Protein AF-A0A7J7V0A1-F1 (afdb_monomer_lite)

pLDDT: mean 71.79, std 16.57, range [36.19, 93.38]

Foldseek 3Di:
DDPPDPDPPVVVVLPCLCVVLVADPVLQVLLCVLVVHHPSVVLVPPLVPDPDPSSVVSLVVGDPSNSVSVVVVSVVVVCVVVVPDPCPVVNVCVVVCVVPPVVVVVVVVVVVVVVVVVVPDDD

Secondary structure (DSSP, 8-state):
--------HHHHHHHHHHHHTT--HHHHHHHHHHHTS-HHHHTTTTGGG--SHHHHHHHHHS-HHHHHHHHHHHHHHHHHHHH-----HHHHHHHHHTT-HHHHHHHHHHHHHHHHHHHTS--

Radius of gyration: 23.15 Å; chains: 1; bounding box: 50×31×66 Å

Organism: Pipistrellus kuhlii (NCBI:txid59472)

Structure (mmCIF, N/CA/C/O backbone):
data_AF-A0A7J7V0A1-F1
#
_entry.id   AF-A0A7J7V0A1-F1
#
loop_
_atom_site.group_PDB
_atom_site.id
_atom_site.type_symbol
_atom_site.label_atom_id
_atom_site.label_alt_id
_atom_site.label_comp_id
_atom_site.label_asym_id
_atom_site.label_entity_id
_atom_site.label_seq_id
_atom_site.pdbx_PDB_ins_code
_atom_site.Cartn_x
_atom_site.Cartn_y
_atom_site.Cartn_z
_atom_site.occupancy
_atom_site.B_iso_or_equiv
_atom_site.auth_seq_id
_atom_site.auth_comp_id
_atom_site.auth_asym_id
_atom_site.auth_atom_id
_atom_site.pdbx_PDB_model_num
ATOM 1 N N . MET A 1 1 ? -33.346 -18.502 -9.256 1.00 40.50 1 MET A N 1
ATOM 2 C CA . MET A 1 1 ? -32.432 -17.383 -9.574 1.00 40.50 1 MET A CA 1
ATOM 3 C C . MET A 1 1 ? -31.105 -17.651 -8.889 1.00 40.50 1 MET A C 1
ATOM 5 O O . MET A 1 1 ? -31.110 -17.968 -7.707 1.00 40.50 1 MET A O 1
ATOM 9 N N . LYS A 1 2 ? -30.008 -17.646 -9.654 1.00 36.19 2 LYS A N 1
ATOM 10 C CA . LYS A 1 2 ? -28.651 -17.903 -9.158 1.00 36.19 2 LYS A CA 1
ATOM 11 C C . LYS A 1 2 ? -28.235 -16.762 -8.225 1.00 36.19 2 LYS A C 1
ATOM 13 O O . LYS A 1 2 ? -28.387 -15.599 -8.582 1.00 36.19 2 LYS A O 1
ATOM 18 N N . LEU A 1 3 ? -27.765 -17.119 -7.033 1.00 37.72 3 LEU A N 1
ATOM 19 C CA . LEU A 1 3 ? -27.110 -16.212 -6.097 1.00 37.72 3 LEU A CA 1
ATOM 20 C C . LEU A 1 3 ? -25.776 -15.791 -6.717 1.00 37.72 3 LEU A C 1
ATOM 22 O O . LEU A 1 3 ? -24.801 -16.537 -6.639 1.00 37.72 3 LEU A O 1
ATOM 26 N N . ASP A 1 4 ? -25.739 -14.624 -7.358 1.00 40.31 4 ASP A N 1
ATOM 27 C CA . ASP A 1 4 ? -24.466 -13.999 -7.695 1.00 40.31 4 ASP A CA 1
ATOM 28 C C . ASP A 1 4 ? -23.765 -13.641 -6.389 1.00 40.31 4 ASP A C 1
ATOM 30 O O . ASP A 1 4 ? -24.270 -12.876 -5.562 1.00 40.31 4 ASP A O 1
ATOM 34 N N . HIS A 1 5 ? -22.619 -14.287 -6.191 1.00 46.84 5 HIS A N 1
ATOM 35 C CA . HIS A 1 5 ? -21.748 -14.131 -5.044 1.00 46.84 5 HIS A CA 1
ATOM 36 C C . HIS A 1 5 ? -21.574 -12.649 -4.708 1.00 46.84 5 HIS A C 1
ATOM 38 O O . HIS A 1 5 ? -20.933 -11.892 -5.438 1.00 46.84 5 HIS A O 1
ATOM 44 N N . GLN A 1 6 ? -22.113 -12.249 -3.554 1.00 46.91 6 GLN A N 1
ATOM 45 C CA . GLN A 1 6 ? -21.680 -11.045 -2.868 1.00 46.91 6 GLN A CA 1
ATOM 46 C C . GLN A 1 6 ? -20.180 -11.184 -2.618 1.00 46.91 6 GLN A C 1
ATOM 48 O O . GLN A 1 6 ? -19.739 -11.870 -1.696 1.00 46.91 6 GLN A O 1
ATOM 53 N N . LEU A 1 7 ? -19.392 -10.549 -3.480 1.00 44.16 7 LEU A N 1
ATOM 54 C CA . LEU A 1 7 ? -17.989 -10.288 -3.218 1.00 44.16 7 LEU A CA 1
ATOM 55 C C . LEU A 1 7 ? -17.901 -9.606 -1.850 1.00 44.16 7 LEU A C 1
ATOM 57 O O . LEU A 1 7 ? -18.620 -8.637 -1.580 1.00 44.16 7 LEU A O 1
ATOM 61 N N . THR A 1 8 ? -17.053 -10.143 -0.976 1.00 38.38 8 THR A N 1
ATOM 62 C CA . THR A 1 8 ? -16.865 -9.623 0.377 1.00 38.38 8 THR A CA 1
ATOM 63 C C . THR A 1 8 ? -16.454 -8.145 0.317 1.00 38.38 8 THR A C 1
ATOM 65 O O . THR A 1 8 ? -15.833 -7.713 -0.662 1.00 38.38 8 THR A O 1
ATOM 68 N N . PRO A 1 9 ? -16.768 -7.332 1.348 1.00 38.28 9 PRO A N 1
ATOM 69 C CA . PRO A 1 9 ? -16.445 -5.900 1.369 1.00 38.28 9 PRO A CA 1
ATOM 70 C C . PRO A 1 9 ? -14.986 -5.599 0.991 1.00 38.28 9 PRO A C 1
ATOM 72 O O . PRO A 1 9 ? -14.704 -4.608 0.322 1.00 38.28 9 PRO A O 1
ATOM 75 N N . TYR A 1 10 ? -14.074 -6.511 1.337 1.00 38.09 10 TYR A N 1
ATOM 76 C CA . TYR A 1 10 ? -12.648 -6.435 1.040 1.00 38.09 10 TYR A CA 1
ATOM 77 C C . TYR A 1 10 ? -12.311 -6.467 -0.462 1.00 38.09 10 TYR A C 1
ATOM 79 O O . TYR A 1 10 ? -11.408 -5.761 -0.907 1.00 38.09 10 TYR A O 1
ATOM 87 N N . THR A 1 11 ? -13.053 -7.224 -1.273 1.00 41.88 11 THR A N 1
ATOM 88 C CA . THR A 1 11 ? -12.803 -7.340 -2.720 1.00 41.88 11 THR A CA 1
ATOM 89 C C . THR A 1 11 ? -13.312 -6.114 -3.483 1.00 41.88 11 THR A C 1
ATOM 91 O O . THR A 1 11 ? -12.705 -5.705 -4.470 1.00 41.88 11 THR A O 1
ATOM 94 N N . LYS A 1 12 ? -14.382 -5.469 -2.992 1.00 37.47 12 LYS A N 1
ATOM 95 C CA . LYS A 1 12 ? -14.974 -4.255 -3.591 1.00 37.47 12 LYS A CA 1
ATOM 96 C C . LYS A 1 12 ? -14.117 -3.000 -3.374 1.00 37.47 12 LYS A C 1
ATOM 98 O O . LYS A 1 12 ? -14.187 -2.060 -4.160 1.00 37.47 12 LYS A O 1
ATOM 103 N N . ILE A 1 13 ? -13.294 -2.996 -2.323 1.00 43.22 13 ILE A N 1
ATOM 104 C CA . ILE A 1 13 ? -12.393 -1.887 -1.979 1.00 43.22 13 ILE A CA 1
ATOM 105 C C . ILE A 1 13 ? -11.254 -1.747 -2.999 1.00 43.22 13 ILE A C 1
ATOM 107 O O . ILE A 1 13 ? -10.831 -0.629 -3.275 1.00 43.22 13 ILE A O 1
ATOM 111 N N . ASN A 1 14 ? -10.795 -2.843 -3.614 1.00 52.06 14 ASN A N 1
ATOM 112 C CA . ASN A 1 14 ? -9.587 -2.845 -4.447 1.00 52.06 14 ASN A CA 1
ATOM 113 C C . ASN A 1 14 ? -9.733 -2.151 -5.818 1.00 52.06 14 ASN A C 1
ATOM 115 O O . ASN A 1 14 ? -8.706 -1.859 -6.423 1.00 52.06 14 ASN A O 1
ATOM 119 N N . SER A 1 15 ? -10.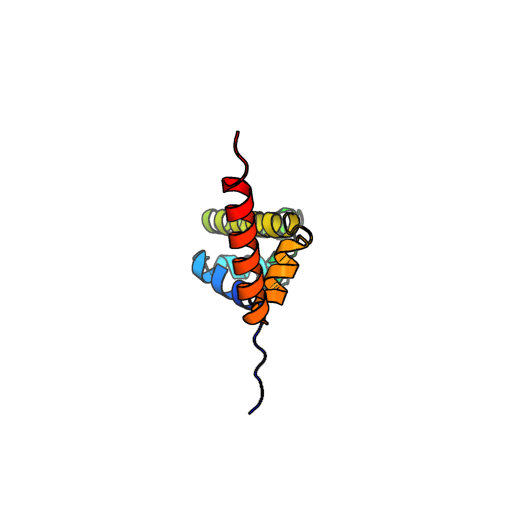947 -1.850 -6.302 1.00 58.19 15 SER A N 1
ATOM 120 C CA . SER A 1 15 ? -11.135 -1.118 -7.571 1.00 58.19 15 SER A CA 1
ATOM 121 C C . SER A 1 15 ? -11.485 0.364 -7.394 1.00 58.19 15 SER A C 1
ATOM 123 O O . SER A 1 15 ? -11.225 1.153 -8.297 1.00 58.19 15 SER A O 1
ATOM 125 N N . LYS A 1 16 ? -12.067 0.758 -6.251 1.00 72.81 16 LYS A N 1
ATOM 126 C CA . LYS A 1 16 ? -12.502 2.146 -6.010 1.00 72.81 16 LYS A CA 1
ATOM 127 C C . LYS A 1 16 ? -11.384 3.068 -5.550 1.00 72.81 16 LYS A C 1
ATOM 129 O O . LYS A 1 16 ? -11.348 4.206 -5.995 1.00 72.81 16 LYS A O 1
ATOM 134 N N . TRP A 1 17 ? -10.431 2.573 -4.757 1.00 77.62 17 TRP A N 1
ATOM 135 C CA . TRP A 1 17 ? -9.374 3.427 -4.198 1.00 77.62 17 TRP A CA 1
ATOM 136 C C . TRP A 1 17 ? -8.564 4.157 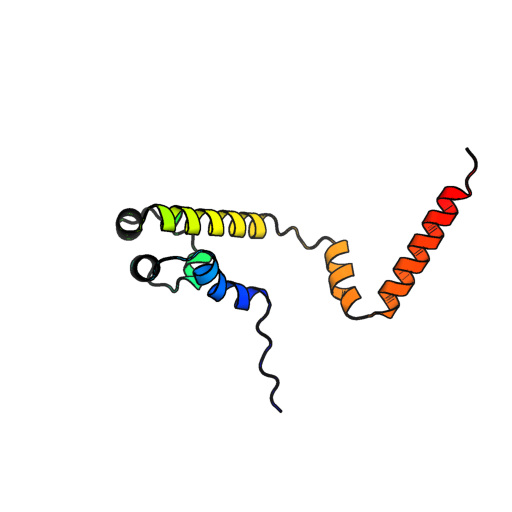-5.275 1.00 77.62 17 TRP A C 1
ATOM 138 O O . TRP A 1 17 ? -8.106 5.268 -5.058 1.00 77.62 17 TRP A O 1
ATOM 148 N N . ILE A 1 18 ? -8.412 3.554 -6.452 1.00 79.69 18 ILE A N 1
ATOM 149 C CA . ILE A 1 18 ? -7.716 4.161 -7.585 1.00 79.69 18 ILE A CA 1
ATOM 150 C C . ILE A 1 18 ? -8.451 5.413 -8.086 1.00 79.69 18 ILE A C 1
ATOM 152 O O . ILE A 1 18 ? -7.820 6.435 -8.362 1.00 79.69 18 ILE A O 1
ATOM 156 N N . GLN A 1 19 ? -9.782 5.330 -8.165 1.00 82.06 19 GLN A N 1
ATOM 157 C CA . GLN A 1 19 ? -10.648 6.458 -8.500 1.00 82.06 19 GLN A CA 1
ATOM 158 C C . GLN A 1 19 ? -10.665 7.478 -7.355 1.00 82.06 19 GLN A C 1
ATOM 160 O O . GLN A 1 19 ? -10.507 8.668 -7.604 1.00 82.06 19 GLN A O 1
ATOM 165 N N . ASP A 1 20 ? -10.764 7.013 -6.107 1.00 83.75 20 ASP A N 1
ATOM 166 C CA . ASP A 1 20 ? -10.820 7.868 -4.914 1.00 83.75 20 ASP A CA 1
ATOM 167 C C . ASP A 1 20 ? -9.517 8.664 -4.703 1.00 83.75 20 ASP A C 1
ATOM 169 O O . ASP A 1 20 ? -9.545 9.830 -4.313 1.00 83.75 20 ASP A O 1
ATOM 173 N N . LEU A 1 21 ? -8.360 8.061 -4.994 1.00 85.38 21 LEU A N 1
ATOM 174 C CA . LEU A 1 21 ? -7.054 8.725 -4.949 1.00 85.38 21 LEU A CA 1
ATOM 175 C C . LEU A 1 21 ? -6.781 9.587 -6.192 1.00 85.38 21 LEU A C 1
ATOM 177 O O . LEU A 1 21 ? -5.807 10.352 -6.206 1.00 85.38 21 LEU A O 1
ATOM 181 N N . ASN A 1 22 ? -7.624 9.486 -7.225 1.00 88.94 22 ASN A N 1
ATOM 182 C CA . ASN A 1 22 ? -7.449 10.152 -8.511 1.00 88.94 22 ASN A CA 1
ATOM 183 C C . ASN A 1 22 ? -6.023 9.935 -9.057 1.00 88.94 22 ASN A C 1
ATOM 185 O O . ASN A 1 22 ? -5.256 10.889 -9.234 1.00 88.94 22 ASN A O 1
ATOM 189 N N . ILE A 1 23 ? -5.636 8.662 -9.193 1.00 88.50 23 ILE A N 1
ATOM 190 C CA . ILE A 1 23 ? -4.331 8.257 -9.731 1.00 88.50 23 ILE A CA 1
ATOM 191 C C . ILE A 1 23 ? -4.399 8.235 -11.252 1.00 88.50 23 ILE A C 1
ATOM 193 O O . ILE A 1 23 ? -5.340 7.702 -11.839 1.00 88.50 23 ILE A O 1
ATOM 197 N N . ARG A 1 24 ? -3.369 8.785 -11.893 1.00 91.50 24 ARG A N 1
ATOM 198 C CA . ARG A 1 24 ? -3.284 8.831 -13.352 1.00 91.50 24 ARG A CA 1
ATOM 199 C C . ARG A 1 24 ? -3.054 7.434 -13.941 1.00 91.50 24 ARG A C 1
ATOM 201 O O . ARG A 1 24 ? -2.355 6.600 -13.360 1.00 91.50 24 A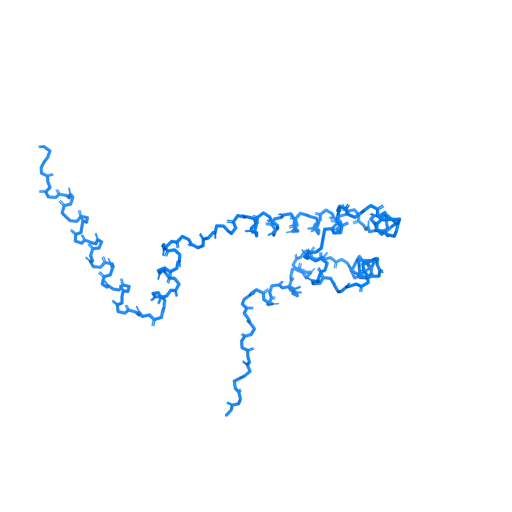RG A O 1
ATOM 208 N N . TRP A 1 25 ? -3.627 7.182 -15.115 1.00 88.00 25 TRP A N 1
ATOM 209 C CA . TRP A 1 25 ? -3.559 5.881 -15.795 1.00 88.00 25 TRP A CA 1
ATOM 210 C C . TRP A 1 25 ? -2.137 5.474 -16.185 1.00 88.00 25 TRP A C 1
ATOM 212 O O . TRP A 1 25 ? -1.801 4.291 -16.144 1.00 88.00 25 TRP A O 1
ATOM 222 N N . GLU A 1 26 ? -1.275 6.440 -16.487 1.00 91.31 26 GLU A N 1
ATOM 223 C CA . GLU A 1 26 ? 0.140 6.229 -16.792 1.00 91.31 26 GLU A CA 1
ATOM 224 C C . GLU A 1 26 ? 0.872 5.606 -15.598 1.00 91.31 26 GLU A C 1
ATOM 226 O O . GLU A 1 26 ? 1.579 4.613 -15.752 1.00 91.31 26 GLU A O 1
ATOM 231 N N . THR A 1 27 ? 0.623 6.121 -14.390 1.00 90.19 27 THR A N 1
ATOM 232 C CA . THR A 1 27 ? 1.220 5.606 -13.150 1.00 90.19 27 THR A CA 1
ATOM 233 C C . THR A 1 27 ? 0.846 4.141 -12.911 1.00 90.19 27 THR A C 1
ATOM 235 O O . THR A 1 27 ? 1.672 3.346 -12.467 1.00 90.19 27 THR A O 1
ATOM 238 N N . ILE A 1 28 ? -0.389 3.756 -13.236 1.00 87.88 28 ILE A N 1
ATOM 239 C CA . ILE A 1 28 ? -0.857 2.375 -13.061 1.00 87.88 28 ILE A CA 1
ATOM 240 C C . ILE A 1 28 ? -0.203 1.439 -14.067 1.00 87.88 28 ILE A C 1
ATOM 242 O O . ILE A 1 28 ? 0.265 0.374 -13.673 1.00 87.88 28 ILE A O 1
ATOM 246 N N . LYS A 1 29 ? -0.075 1.859 -15.329 1.00 90.50 29 LYS A N 1
ATOM 247 C CA . LYS A 1 29 ? 0.654 1.082 -16.340 1.00 90.50 29 LYS A CA 1
ATOM 248 C C . LYS A 1 29 ? 2.108 0.837 -15.939 1.00 90.50 29 LYS A C 1
ATOM 250 O O . LYS A 1 29 ? 2.576 -0.291 -16.066 1.00 90.50 29 LYS A O 1
ATOM 255 N N . ILE A 1 30 ? 2.800 1.856 -15.422 1.00 91.31 30 ILE A N 1
ATOM 256 C CA . ILE A 1 30 ? 4.194 1.733 -14.963 1.00 91.31 30 ILE A CA 1
ATOM 257 C C . ILE A 1 30 ? 4.300 0.726 -13.806 1.00 91.31 30 ILE A C 1
ATOM 259 O O . ILE A 1 30 ? 5.178 -0.140 -13.801 1.00 91.31 30 ILE A O 1
ATOM 263 N N . LEU A 1 31 ? 3.376 0.779 -12.842 1.00 87.00 31 LEU A N 1
ATOM 264 C CA . LEU A 1 31 ? 3.338 -0.163 -11.717 1.00 87.00 31 LEU A CA 1
ATOM 265 C C . LEU A 1 31 ? 3.099 -1.609 -12.176 1.00 87.00 31 LEU A C 1
ATOM 267 O O . LEU A 1 31 ? 3.804 -2.523 -11.742 1.00 87.00 31 LEU A O 1
ATOM 271 N N . GLU A 1 32 ? 2.149 -1.831 -13.082 1.00 88.56 32 GLU A N 1
ATOM 272 C CA . GLU A 1 32 ? 1.848 -3.174 -13.588 1.00 88.56 32 GLU A CA 1
ATOM 273 C C . GLU A 1 32 ? 2.984 -3.738 -14.451 1.00 88.56 32 GLU A C 1
ATOM 275 O O . GLU A 1 32 ? 3.356 -4.903 -14.293 1.00 88.56 32 GLU A O 1
ATOM 280 N N . ALA A 1 33 ? 3.601 -2.911 -15.300 1.00 88.69 33 ALA A N 1
ATOM 281 C CA . ALA A 1 33 ? 4.733 -3.307 -16.137 1.00 88.69 33 ALA A CA 1
ATOM 282 C C . ALA A 1 33 ? 5.990 -3.630 -15.312 1.00 88.69 33 ALA A C 1
ATOM 284 O O . ALA A 1 33 ? 6.680 -4.619 -15.576 1.00 88.69 33 ALA A O 1
ATOM 285 N N . SER A 1 34 ? 6.275 -2.828 -14.284 1.00 87.44 34 SER A N 1
ATOM 286 C CA . SER A 1 34 ? 7.448 -3.021 -13.427 1.00 87.44 34 SER A CA 1
ATOM 287 C C . SER A 1 34 ? 7.334 -4.258 -12.534 1.00 87.44 34 SER A C 1
ATOM 289 O O . SER A 1 34 ? 8.314 -4.975 -12.333 1.00 87.44 34 SER A O 1
ATOM 291 N N . THR A 1 35 ? 6.129 -4.570 -12.054 1.00 82.19 35 THR A N 1
ATOM 292 C CA . THR A 1 35 ? 5.908 -5.708 -11.149 1.00 82.19 35 THR A CA 1
ATOM 293 C C . THR A 1 35 ? 5.478 -6.986 -11.880 1.00 82.19 35 THR A C 1
ATOM 295 O O . THR A 1 35 ? 5.512 -8.068 -11.290 1.00 82.19 35 THR A O 1
ATOM 298 N N . GLY A 1 36 ? 5.054 -6.884 -13.146 1.00 84.00 36 GLY A N 1
ATOM 299 C CA . GLY A 1 36 ? 4.477 -7.991 -13.921 1.00 84.00 36 GLY A CA 1
ATOM 300 C C . GLY A 1 36 ? 3.183 -8.545 -13.312 1.00 84.00 36 GLY A C 1
ATOM 301 O O . GLY A 1 36 ? 2.832 -9.697 -13.542 1.00 84.00 36 GLY A O 1
ATOM 302 N N . SER A 1 37 ? 2.520 -7.756 -12.466 1.00 82.88 37 SER A N 1
ATOM 303 C CA . SER A 1 37 ? 1.360 -8.140 -11.657 1.00 82.88 37 SER A CA 1
ATOM 304 C C . SER A 1 37 ? 0.320 -7.030 -11.721 1.00 82.88 37 SER A C 1
ATOM 306 O O . SER A 1 37 ? 0.674 -5.872 -11.934 1.00 82.88 37 SER A O 1
ATOM 308 N N . LYS A 1 38 ? -0.957 -7.357 -11.506 1.00 82.50 38 LYS A N 1
ATOM 309 C CA . LYS A 1 38 ? -2.015 -6.341 -11.471 1.00 82.50 38 LYS A CA 1
ATOM 310 C C . LYS A 1 38 ? -1.851 -5.430 -10.264 1.00 82.50 38 LYS A C 1
ATOM 312 O O . LYS A 1 38 ? -1.397 -5.864 -9.204 1.00 82.50 38 LYS A O 1
ATOM 317 N N . ILE A 1 39 ? -2.322 -4.191 -10.377 1.00 77.75 39 ILE A N 1
ATOM 318 C CA . ILE A 1 39 ? -2.253 -3.202 -9.290 1.00 77.75 39 ILE A CA 1
ATOM 319 C C . ILE A 1 39 ? -2.898 -3.686 -7.976 1.00 77.75 39 ILE A C 1
ATOM 321 O O . ILE A 1 39 ? -2.427 -3.345 -6.891 1.00 77.75 39 ILE A O 1
ATOM 325 N N . SER A 1 40 ? -3.925 -4.543 -8.051 1.00 73.00 40 SER A N 1
ATOM 326 C CA . SER A 1 40 ? -4.556 -5.185 -6.886 1.00 73.00 40 SER A CA 1
ATOM 327 C C . SER A 1 40 ? -3.610 -6.091 -6.100 1.00 73.00 40 SER A C 1
ATOM 329 O O . SER A 1 40 ? -3.730 -6.191 -4.879 1.00 73.00 40 SER A O 1
ATOM 331 N N . ASP A 1 41 ? -2.672 -6.724 -6.798 1.00 73.56 41 ASP A N 1
ATOM 332 C CA . ASP A 1 41 ? -1.763 -7.734 -6.260 1.00 73.56 41 ASP A CA 1
ATOM 333 C C . ASP A 1 41 ? -0.462 -7.070 -5.795 1.00 73.56 41 ASP A C 1
ATOM 335 O O . ASP A 1 41 ? 0.125 -7.463 -4.787 1.00 73.56 41 ASP A O 1
ATOM 339 N N . ILE A 1 42 ? -0.075 -5.967 -6.450 1.00 75.19 42 ILE A N 1
ATOM 340 C CA . ILE A 1 42 ? 1.000 -5.071 -6.000 1.00 75.19 42 ILE A CA 1
ATOM 341 C C . ILE A 1 42 ? 0.727 -4.570 -4.581 1.00 75.19 42 ILE A C 1
ATOM 343 O O . ILE A 1 42 ? 1.655 -4.461 -3.795 1.00 75.19 42 ILE A O 1
ATOM 347 N N . CYS A 1 43 ? -0.540 -4.353 -4.209 1.00 65.06 43 CYS A N 1
ATOM 348 C CA . CYS A 1 43 ? -0.929 -3.963 -2.850 1.00 65.06 43 CYS A CA 1
ATOM 349 C C . CYS A 1 43 ? -0.416 -4.924 -1.761 1.00 65.06 43 CYS A C 1
ATOM 351 O O . CYS A 1 43 ? -0.317 -4.534 -0.600 1.00 65.06 43 CYS A O 1
ATOM 353 N N . GLN A 1 44 ? -0.200 -6.195 -2.109 1.00 63.25 44 GLN A N 1
ATOM 354 C CA . GLN A 1 44 ? 0.230 -7.251 -1.190 1.00 63.25 44 GLN A CA 1
ATOM 355 C C . GLN A 1 44 ? 1.748 -7.465 -1.215 1.00 63.25 44 GLN A C 1
ATOM 357 O O . GLN A 1 44 ? 2.297 -8.065 -0.294 1.00 63.25 44 GLN A O 1
ATOM 362 N N . LYS A 1 45 ? 2.434 -6.972 -2.251 1.00 65.94 45 LYS A N 1
ATOM 363 C CA . LYS A 1 45 ? 3.883 -7.076 -2.422 1.00 65.94 45 LYS A CA 1
ATOM 364 C C . LYS A 1 45 ? 4.530 -5.747 -2.033 1.00 65.94 45 LYS A C 1
ATOM 366 O O . LYS A 1 45 ? 4.036 -4.682 -2.384 1.00 65.94 45 LYS A O 1
ATOM 371 N N . ASN A 1 46 ? 5.676 -5.768 -1.357 1.00 72.50 46 ASN A N 1
ATOM 372 C CA . ASN A 1 46 ? 6.359 -4.529 -0.971 1.00 72.50 46 ASN A CA 1
ATOM 373 C C . ASN A 1 46 ? 7.093 -3.868 -2.158 1.00 72.50 46 ASN A C 1
ATOM 375 O O . ASN A 1 46 ? 8.313 -3.731 -2.145 1.00 72.50 46 ASN A O 1
ATOM 379 N N . PHE A 1 47 ? 6.365 -3.410 -3.182 1.00 79.38 47 PHE A N 1
ATOM 380 C CA . PHE A 1 47 ? 6.927 -2.673 -4.324 1.00 79.38 47 PHE A CA 1
ATOM 381 C C . PHE A 1 47 ? 7.799 -1.481 -3.875 1.00 79.38 47 PHE A C 1
ATOM 383 O O . PHE A 1 47 ? 8.864 -1.213 -4.429 1.00 79.38 47 PHE A O 1
ATOM 390 N N . PHE A 1 48 ? 7.413 -0.790 -2.796 1.00 77.81 48 PHE A N 1
ATOM 391 C CA . PHE A 1 48 ? 8.183 0.343 -2.267 1.00 77.81 48 PHE A CA 1
ATOM 392 C C . PHE A 1 48 ? 9.535 -0.044 -1.676 1.00 77.81 48 PHE A C 1
ATOM 394 O O . PHE A 1 48 ? 10.451 0.777 -1.721 1.00 77.81 48 PHE A O 1
ATOM 401 N N . THR A 1 49 ? 9.684 -1.267 -1.170 1.00 81.88 49 THR A N 1
ATOM 402 C CA . THR A 1 49 ? 10.966 -1.772 -0.660 1.00 81.88 49 THR A CA 1
ATOM 403 C C . THR A 1 49 ? 11.746 -2.546 -1.716 1.00 81.88 49 THR A C 1
ATOM 405 O O . THR A 1 49 ? 12.871 -2.945 -1.448 1.00 81.88 49 THR A O 1
ATOM 408 N N . ASP A 1 50 ? 11.162 -2.779 -2.892 1.00 84.00 50 ASP A N 1
ATOM 409 C CA . ASP A 1 50 ? 11.831 -3.449 -4.002 1.00 84.00 50 ASP A CA 1
ATOM 410 C C . ASP A 1 50 ? 12.981 -2.572 -4.527 1.00 84.00 50 ASP A C 1
ATOM 412 O O . ASP A 1 50 ? 12.773 -1.413 -4.905 1.00 84.00 50 ASP A O 1
ATOM 416 N N . THR A 1 51 ? 14.199 -3.108 -4.485 1.00 86.81 51 THR A N 1
ATOM 417 C CA . THR A 1 51 ? 15.437 -2.448 -4.924 1.00 86.81 51 THR A CA 1
ATOM 418 C C . THR A 1 51 ? 15.910 -2.945 -6.287 1.00 86.81 51 THR A C 1
ATOM 420 O O . THR A 1 51 ? 17.017 -2.617 -6.708 1.00 86.81 51 THR A O 1
ATOM 423 N N . THR A 1 52 ? 15.105 -3.744 -6.992 1.00 88.81 52 THR A N 1
ATOM 424 C CA . THR A 1 52 ? 15.447 -4.167 -8.350 1.00 88.81 52 THR A CA 1
ATOM 425 C C . THR A 1 52 ? 15.563 -2.952 -9.281 1.00 88.81 52 THR A C 1
ATOM 427 O O . THR A 1 52 ? 14.794 -1.998 -9.133 1.00 88.81 52 THR A O 1
ATOM 430 N N . PRO A 1 53 ? 16.473 -2.981 -10.276 1.00 89.12 53 PRO A N 1
ATOM 431 C CA . PRO A 1 53 ? 16.645 -1.875 -11.223 1.00 89.12 53 PRO A CA 1
ATOM 432 C C . PRO A 1 53 ? 15.328 -1.449 -11.881 1.00 89.12 53 PRO A C 1
ATOM 434 O O . PRO A 1 53 ? 14.986 -0.273 -11.887 1.00 89.12 53 PRO A O 1
ATOM 437 N N . ARG A 1 54 ? 14.508 -2.427 -12.285 1.00 88.00 54 ARG A N 1
ATOM 438 C CA . ARG A 1 54 ? 13.173 -2.201 -12.856 1.00 88.00 54 ARG A CA 1
ATOM 439 C C . ARG A 1 54 ? 12.224 -1.459 -11.901 1.00 88.00 54 ARG A C 1
ATOM 441 O O . ARG A 1 54 ? 11.440 -0.624 -12.340 1.00 88.00 54 ARG A O 1
ATOM 448 N N . ALA A 1 55 ? 12.258 -1.766 -10.602 1.00 87.06 55 ALA A N 1
ATOM 449 C CA . ALA A 1 55 ? 11.440 -1.065 -9.613 1.00 87.06 55 ALA A CA 1
ATOM 450 C C . ALA A 1 55 ? 11.968 0.348 -9.324 1.00 87.06 55 ALA A C 1
ATOM 452 O O . ALA A 1 55 ? 11.174 1.242 -9.037 1.00 87.06 55 ALA A O 1
ATOM 453 N N . MET A 1 56 ? 13.285 0.563 -9.394 1.00 88.81 56 MET A N 1
ATOM 454 C CA . MET A 1 56 ? 13.890 1.891 -9.256 1.00 88.81 56 MET A CA 1
ATOM 455 C C . MET A 1 56 ? 13.534 2.796 -10.436 1.00 88.81 56 MET A C 1
ATOM 457 O O . MET A 1 56 ? 13.022 3.887 -10.207 1.00 88.81 56 MET A O 1
ATOM 461 N N . GLU A 1 57 ? 13.692 2.308 -11.667 1.00 91.31 57 GLU A N 1
ATOM 462 C CA . GLU A 1 57 ? 13.294 3.015 -12.893 1.00 91.31 57 GLU A CA 1
ATOM 463 C C . GLU A 1 57 ? 11.816 3.420 -12.838 1.00 91.31 57 GLU A C 1
ATOM 465 O O . GLU A 1 57 ? 11.467 4.583 -13.024 1.00 91.31 57 GLU A O 1
ATOM 470 N N . ALA A 1 58 ? 10.942 2.486 -12.454 1.00 89.31 58 ALA A N 1
ATOM 471 C CA . ALA A 1 58 ? 9.522 2.767 -12.293 1.00 89.31 58 ALA A CA 1
ATOM 472 C C . ALA A 1 58 ? 9.240 3.843 -11.230 1.00 89.31 58 ALA A C 1
ATOM 474 O O . ALA A 1 58 ? 8.367 4.684 -11.422 1.00 89.31 58 ALA A O 1
ATOM 475 N N . LYS A 1 59 ? 9.962 3.851 -10.101 1.00 89.31 59 LYS A N 1
ATOM 476 C CA . LYS A 1 59 ? 9.797 4.880 -9.054 1.00 89.31 59 LYS A CA 1
ATOM 477 C C . LYS A 1 59 ? 10.219 6.268 -9.529 1.00 89.31 59 LYS A C 1
ATOM 479 O O . LYS A 1 59 ? 9.646 7.245 -9.052 1.00 89.31 59 LYS A O 1
ATOM 484 N N . GLU A 1 60 ? 11.195 6.350 -10.427 1.00 89.56 60 GLU A N 1
ATOM 485 C CA . GLU A 1 60 ? 11.633 7.605 -11.043 1.00 89.56 60 GLU A CA 1
ATOM 486 C C . GLU A 1 60 ? 10.661 8.082 -12.131 1.00 89.56 60 GLU A C 1
ATOM 488 O O . GLU A 1 60 ? 10.418 9.282 -12.252 1.00 89.56 60 GLU A O 1
ATOM 493 N N . GLU A 1 61 ? 10.056 7.154 -12.876 1.00 93.12 61 GLU A N 1
ATOM 494 C CA . GLU A 1 61 ? 9.095 7.452 -13.944 1.00 93.12 61 GLU A CA 1
ATOM 495 C C . GLU A 1 61 ? 7.707 7.854 -13.404 1.00 93.12 61 GLU A C 1
ATOM 497 O O . GLU A 1 61 ? 6.989 8.666 -13.997 1.00 93.12 61 GLU A O 1
ATOM 502 N N . ILE A 1 62 ? 7.312 7.318 -12.244 1.00 91.94 62 ILE A N 1
ATOM 503 C CA . ILE A 1 62 ? 6.044 7.659 -11.595 1.00 91.94 62 ILE A CA 1
ATOM 504 C C . ILE A 1 62 ? 6.055 9.122 -11.133 1.00 91.94 62 ILE A C 1
ATOM 506 O O . ILE A 1 62 ? 6.963 9.604 -10.458 1.00 91.94 62 ILE A O 1
ATOM 510 N N . ASN A 1 63 ? 4.957 9.832 -11.399 1.00 93.06 63 ASN A N 1
ATOM 511 C CA . ASN A 1 63 ? 4.784 11.182 -10.878 1.00 93.06 63 ASN A CA 1
ATOM 512 C C . ASN A 1 63 ? 4.812 11.214 -9.348 1.00 93.06 63 ASN A C 1
ATOM 514 O O . ASN A 1 63 ? 4.117 10.462 -8.667 1.00 93.06 63 ASN A O 1
ATOM 518 N N . LYS A 1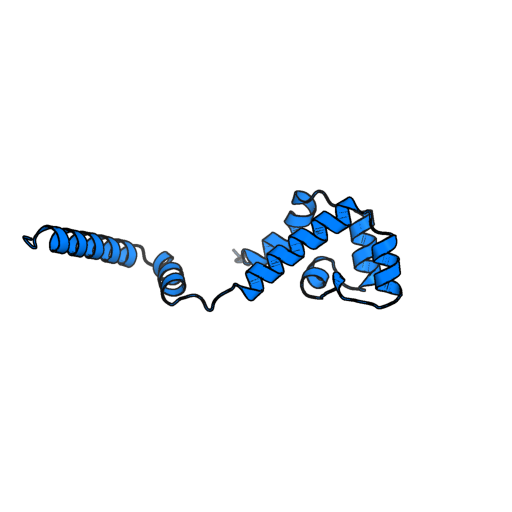 64 ? 5.549 12.189 -8.817 1.00 91.81 64 LYS A N 1
ATOM 519 C CA . LYS A 1 64 ? 5.769 12.371 -7.383 1.00 91.81 64 LYS A CA 1
ATOM 520 C C . LYS A 1 64 ? 4.482 12.438 -6.549 1.00 91.81 64 LYS A C 1
ATOM 522 O O . LYS A 1 64 ? 4.445 11.868 -5.461 1.00 91.81 64 LYS A O 1
ATOM 527 N N . TRP A 1 65 ? 3.435 13.112 -7.028 1.00 93.38 65 TRP A N 1
ATOM 528 C CA . TRP A 1 65 ? 2.163 13.211 -6.304 1.00 93.38 65 TRP A CA 1
ATOM 529 C C . TRP A 1 65 ? 1.419 11.883 -6.274 1.00 93.38 65 TRP A C 1
ATOM 531 O O . TRP A 1 65 ? 0.942 11.482 -5.212 1.00 93.38 65 TRP A O 1
ATOM 541 N N . ASP A 1 66 ? 1.366 11.177 -7.403 1.00 91.00 66 ASP A N 1
ATOM 542 C CA . ASP A 1 66 ? 0.771 9.842 -7.445 1.00 91.00 66 ASP A CA 1
ATOM 543 C C . ASP A 1 66 ? 1.557 8.871 -6.558 1.00 91.00 66 ASP A C 1
ATOM 545 O O . ASP A 1 66 ? 0.961 8.143 -5.769 1.00 91.00 66 ASP A O 1
ATOM 549 N N . TYR A 1 67 ? 2.891 8.927 -6.591 1.00 89.69 67 TYR A N 1
ATOM 550 C CA . TYR A 1 67 ? 3.745 8.121 -5.722 1.00 89.69 67 TYR A CA 1
ATOM 551 C C . TYR A 1 67 ? 3.428 8.338 -4.235 1.00 89.69 67 TYR A C 1
ATOM 553 O O . TYR A 1 67 ? 3.255 7.370 -3.495 1.00 89.69 67 TYR A O 1
ATOM 561 N N . ILE A 1 68 ? 3.299 9.596 -3.792 1.00 90.06 68 ILE A N 1
ATOM 562 C CA . ILE A 1 68 ? 2.967 9.930 -2.397 1.00 90.06 68 ILE A CA 1
ATOM 563 C C . ILE A 1 68 ? 1.589 9.384 -2.008 1.00 90.06 68 ILE A C 1
ATOM 565 O O . ILE A 1 68 ? 1.466 8.773 -0.946 1.00 90.06 68 ILE A O 1
ATOM 569 N N . LYS A 1 69 ? 0.569 9.573 -2.854 1.00 90.19 69 LYS A N 1
ATOM 570 C CA . LYS A 1 69 ? -0.799 9.088 -2.601 1.00 90.19 69 LYS A CA 1
ATOM 571 C C . LYS A 1 69 ? -0.860 7.565 -2.495 1.00 90.19 69 LYS A C 1
ATOM 573 O O . LYS A 1 69 ? -1.484 7.026 -1.587 1.00 90.19 69 LYS A O 1
ATOM 578 N N . ILE A 1 70 ? -0.209 6.868 -3.423 1.00 87.19 70 ILE A N 1
ATOM 579 C CA . ILE A 1 70 ? -0.213 5.405 -3.470 1.00 87.19 70 ILE A CA 1
ATOM 580 C C . ILE A 1 70 ? 0.560 4.851 -2.266 1.00 87.19 70 ILE A C 1
ATOM 582 O O . ILE A 1 70 ? 0.077 3.952 -1.578 1.00 87.19 70 ILE A O 1
ATOM 586 N N . LYS A 1 71 ? 1.729 5.425 -1.953 1.00 86.94 71 LYS A N 1
ATOM 587 C CA . LYS A 1 71 ? 2.531 5.028 -0.792 1.00 86.94 71 LYS A CA 1
ATOM 588 C C . LYS A 1 71 ? 1.779 5.245 0.520 1.00 86.94 71 LYS A C 1
ATOM 590 O O . LYS A 1 71 ? 1.774 4.352 1.358 1.00 86.94 71 LYS A O 1
ATOM 595 N N . SER A 1 72 ? 1.130 6.395 0.708 1.00 86.31 72 SER A N 1
ATOM 596 C CA . SER A 1 72 ? 0.382 6.681 1.939 1.00 86.31 72 SER A CA 1
ATOM 597 C C . SER A 1 72 ? -0.803 5.732 2.124 1.00 86.31 72 SER A C 1
ATOM 599 O O . SER A 1 72 ? -0.989 5.201 3.221 1.00 86.31 72 SER A O 1
ATOM 601 N N . PHE A 1 73 ? -1.549 5.450 1.052 1.00 85.25 73 PHE A N 1
ATOM 602 C CA . PHE A 1 73 ? -2.648 4.489 1.065 1.00 85.25 73 PHE A CA 1
ATOM 603 C C . PHE A 1 73 ? -2.176 3.084 1.456 1.00 85.25 73 PHE A C 1
ATOM 605 O O . PHE A 1 73 ? -2.772 2.452 2.331 1.00 85.25 73 PHE A O 1
ATOM 612 N N . PHE A 1 74 ? -1.079 2.604 0.861 1.00 80.38 74 PHE A N 1
ATOM 613 C CA . PHE A 1 74 ? -0.552 1.281 1.184 1.00 80.38 74 PHE A CA 1
ATOM 614 C C . PHE A 1 74 ? 0.039 1.188 2.580 1.00 80.38 74 PHE A C 1
ATOM 616 O O . PHE A 1 74 ? -0.237 0.203 3.257 1.00 80.38 74 PHE A O 1
ATOM 623 N N . THR A 1 75 ? 0.746 2.213 3.058 1.00 81.38 75 THR A N 1
ATOM 624 C CA . THR A 1 75 ? 1.205 2.256 4.451 1.00 81.38 75 THR A CA 1
ATOM 625 C C . THR A 1 75 ? 0.022 2.181 5.414 1.00 81.38 75 THR A C 1
ATOM 627 O O . THR A 1 75 ? 0.050 1.384 6.344 1.00 81.38 75 THR A O 1
ATOM 630 N N . ALA A 1 76 ? -1.054 2.941 5.177 1.00 81.81 76 ALA A N 1
ATOM 631 C CA . ALA A 1 76 ? -2.247 2.896 6.023 1.00 81.81 76 ALA A CA 1
ATOM 632 C C . ALA A 1 76 ? -2.919 1.513 6.000 1.00 81.81 76 ALA A C 1
ATOM 634 O O . ALA A 1 76 ? -3.308 0.995 7.047 1.00 81.81 76 ALA A O 1
ATOM 635 N N . LYS A 1 77 ? -3.011 0.880 4.824 1.00 76.88 77 LYS A N 1
ATOM 636 C CA . LYS A 1 77 ? -3.553 -0.478 4.668 1.00 76.88 77 LYS A CA 1
ATOM 637 C C . LYS A 1 77 ? -2.672 -1.528 5.349 1.00 76.88 77 LYS A C 1
ATOM 639 O O . LYS A 1 77 ? -3.199 -2.432 5.988 1.00 76.88 77 LYS A O 1
ATOM 644 N N . GLU A 1 78 ? -1.351 -1.403 5.255 1.00 75.62 78 GLU A N 1
ATOM 645 C CA . GLU A 1 78 ? -0.391 -2.272 5.940 1.00 75.62 78 GLU A CA 1
ATOM 646 C C . GLU A 1 78 ? -0.469 -2.087 7.459 1.00 75.62 78 GLU A C 1
ATOM 648 O O . GLU A 1 78 ? -0.479 -3.076 8.187 1.00 75.62 78 GLU A O 1
ATOM 653 N N . THR A 1 79 ? -0.605 -0.851 7.951 1.00 73.88 79 THR A N 1
ATOM 654 C CA . THR A 1 79 ? -0.875 -0.576 9.366 1.00 73.88 79 THR A CA 1
ATOM 655 C C . THR A 1 79 ? -2.182 -1.222 9.792 1.00 73.88 79 THR A C 1
ATOM 657 O O . THR A 1 79 ? -2.179 -1.945 10.775 1.00 73.88 79 THR A O 1
ATOM 660 N N . ILE A 1 80 ? -3.275 -1.069 9.041 1.00 70.81 80 ILE A N 1
ATOM 661 C CA . ILE A 1 80 ? -4.539 -1.746 9.357 1.00 70.81 80 ILE A CA 1
ATOM 662 C C . ILE A 1 80 ? -4.359 -3.267 9.352 1.00 70.81 80 ILE A C 1
ATOM 664 O O . ILE A 1 80 ? -4.815 -3.894 10.288 1.00 70.81 80 ILE A O 1
ATOM 668 N N . ASN A 1 81 ? -3.652 -3.867 8.391 1.00 68.19 81 ASN A N 1
ATOM 669 C CA . ASN A 1 81 ? -3.416 -5.320 8.342 1.00 68.19 81 ASN A CA 1
ATOM 670 C C . ASN A 1 81 ? -2.452 -5.836 9.434 1.00 68.19 81 ASN A C 1
ATOM 672 O O . ASN A 1 81 ? -2.521 -6.992 9.843 1.00 68.19 81 ASN A O 1
ATOM 676 N N . LYS A 1 82 ? -1.518 -5.013 9.918 1.00 67.81 82 LYS A N 1
ATOM 677 C CA . LYS A 1 82 ? -0.668 -5.346 11.077 1.00 67.81 82 LYS A CA 1
ATOM 678 C C . LYS A 1 82 ? -1.425 -5.143 12.388 1.00 67.81 82 LYS A C 1
ATOM 680 O O . LYS A 1 82 ? -1.236 -5.886 13.345 1.00 67.81 82 LYS A O 1
ATOM 685 N N . THR A 1 83 ? -2.290 -4.134 12.422 1.00 54.66 83 THR A N 1
ATOM 686 C CA . THR A 1 83 ? -3.139 -3.753 13.552 1.00 54.66 83 THR A CA 1
ATOM 687 C C . THR A 1 83 ? -4.511 -4.421 13.499 1.00 54.66 83 THR A C 1
ATOM 689 O O . THR A 1 83 ? -5.290 -4.234 14.431 1.00 54.66 83 THR A O 1
ATOM 692 N N . THR A 1 84 ? -4.789 -5.304 12.526 1.00 51.09 84 THR A N 1
ATOM 693 C CA . THR A 1 84 ? -5.784 -6.377 12.643 1.00 51.09 84 THR A CA 1
ATOM 694 C C . THR A 1 84 ? -5.252 -7.361 13.676 1.00 51.09 84 THR A C 1
ATOM 696 O O . THR A 1 84 ? -4.836 -8.481 13.396 1.00 51.09 84 THR A O 1
ATOM 699 N N . ARG A 1 85 ? -5.225 -6.874 14.919 1.00 51.31 85 ARG A N 1
ATOM 700 C CA . ARG A 1 85 ? -5.767 -7.498 16.110 1.00 51.31 85 ARG A CA 1
ATOM 701 C C . ARG A 1 85 ? -6.506 -8.763 15.696 1.00 51.31 85 ARG A C 1
ATOM 703 O O . ARG A 1 85 ? -7.458 -8.687 14.917 1.00 51.31 85 ARG A O 1
ATOM 710 N N . LYS A 1 86 ? -6.112 -9.912 16.260 1.00 48.12 86 LYS A N 1
ATOM 711 C CA . LYS A 1 86 ? -7.070 -11.008 16.466 1.00 48.12 86 LYS A CA 1
ATOM 712 C C . LYS A 1 86 ? -8.366 -10.330 16.878 1.00 48.12 86 LYS A C 1
ATOM 714 O O . LYS A 1 86 ? -8.315 -9.595 17.869 1.00 48.12 86 LYS A O 1
ATOM 719 N N . SER A 1 87 ? -9.441 -10.518 16.106 1.00 50.12 87 SER A N 1
ATOM 720 C CA . SER A 1 87 ? -10.769 -10.039 16.481 1.00 50.12 87 SER A CA 1
ATOM 721 C C . SER A 1 87 ? -10.893 -10.281 17.973 1.00 50.12 87 SER A C 1
ATOM 723 O O . SER A 1 87 ? -10.773 -11.429 18.427 1.00 50.12 87 SER A O 1
ATOM 725 N N . THR A 1 88 ? -10.983 -9.215 18.758 1.00 61.03 88 THR A N 1
ATOM 726 C CA . THR A 1 88 ? -11.161 -9.426 20.187 1.00 61.03 88 THR A CA 1
ATOM 727 C C . THR A 1 88 ? -12.457 -10.206 20.347 1.00 61.03 88 THR A C 1
ATOM 729 O O . THR A 1 88 ? -13.352 -10.112 19.504 1.00 61.03 88 THR A O 1
ATOM 732 N N . VAL A 1 89 ? -12.559 -11.026 21.393 1.00 55.84 89 VAL A N 1
ATOM 733 C CA . VAL A 1 89 ? -13.768 -11.827 21.648 1.00 55.84 89 VAL A CA 1
ATOM 734 C C . VAL A 1 89 ? -15.029 -10.960 21.503 1.00 55.84 89 VAL A C 1
ATOM 736 O O . VAL A 1 89 ? -16.012 -11.407 20.930 1.00 55.84 89 VAL A O 1
ATOM 739 N N . TRP A 1 90 ? -14.944 -9.680 21.876 1.00 54.41 90 TRP A N 1
ATOM 740 C CA . TRP A 1 90 ? -15.963 -8.657 21.651 1.00 54.41 90 TRP A CA 1
ATOM 741 C C . TRP A 1 90 ? -16.341 -8.407 20.187 1.00 54.41 90 TRP A C 1
ATOM 743 O O . TRP A 1 90 ? -17.522 -8.461 19.869 1.00 54.41 90 TRP A O 1
ATOM 753 N N . GLU A 1 91 ? -15.389 -8.160 19.288 1.00 61.00 91 GLU A N 1
ATOM 754 C CA . GLU A 1 91 ? -15.672 -7.931 17.859 1.00 61.00 91 GLU A CA 1
ATOM 755 C C . GLU A 1 91 ? -16.270 -9.182 17.197 1.00 61.00 91 GLU A C 1
ATOM 757 O O . GLU A 1 91 ? -17.185 -9.067 16.385 1.00 61.00 91 GLU A O 1
ATOM 762 N N . ASN A 1 92 ? -15.836 -10.378 17.615 1.00 64.06 92 ASN A N 1
ATOM 763 C CA . ASN A 1 92 ? -16.440 -11.645 17.188 1.00 64.06 92 ASN A CA 1
ATOM 764 C C . ASN A 1 92 ? -17.855 -11.839 17.747 1.00 64.06 92 ASN A C 1
ATOM 766 O O . ASN A 1 92 ? -18.735 -12.315 17.031 1.00 64.06 92 ASN A O 1
ATOM 770 N N . ILE A 1 93 ? -18.094 -11.470 19.008 1.00 58.91 93 ILE A N 1
ATOM 771 C CA . ILE A 1 93 ? -19.436 -11.485 19.596 1.00 58.91 93 ILE A CA 1
ATOM 772 C C . ILE A 1 93 ? -20.332 -10.538 18.804 1.00 58.91 93 ILE A C 1
ATOM 774 O O . ILE A 1 93 ? -21.383 -10.963 18.349 1.00 58.91 93 ILE A O 1
ATOM 778 N N . PHE A 1 94 ? -19.912 -9.298 18.556 1.00 56.09 94 PHE A N 1
ATOM 779 C CA . PHE A 1 94 ? -20.723 -8.333 17.814 1.00 56.09 94 PHE A CA 1
ATOM 780 C C . PHE A 1 94 ? -20.989 -8.767 16.366 1.00 56.09 94 PHE A C 1
ATOM 782 O O . PHE A 1 94 ? -22.125 -8.652 15.915 1.00 56.09 94 PHE A O 1
ATOM 789 N N . ALA A 1 95 ? -20.005 -9.328 15.658 1.00 57.31 95 ALA A N 1
ATOM 790 C CA . ALA A 1 95 ? -20.190 -9.817 14.290 1.00 57.31 95 ALA A CA 1
ATOM 791 C C . ALA A 1 95 ? -21.174 -11.002 14.196 1.00 57.31 95 ALA A C 1
ATOM 793 O O . ALA A 1 95 ? -21.991 -11.034 13.279 1.00 57.31 95 ALA A O 1
ATOM 794 N N . ASN A 1 96 ? -21.146 -11.931 15.162 1.00 59.28 96 ASN A N 1
ATOM 795 C CA . ASN A 1 96 ? -22.101 -13.048 15.245 1.00 59.28 96 ASN A CA 1
ATOM 796 C C . ASN A 1 96 ? -23.476 -12.624 15.794 1.00 59.28 96 ASN A C 1
ATOM 798 O O . ASN A 1 96 ? -24.496 -13.228 15.484 1.00 59.28 96 ASN A O 1
ATOM 802 N N . VAL A 1 97 ? -23.526 -11.577 16.616 1.00 54.22 97 VAL A N 1
ATOM 803 C CA . VAL A 1 97 ? -24.763 -11.049 17.207 1.00 54.22 97 VAL A CA 1
ATOM 804 C C . VAL A 1 97 ? -25.593 -10.257 16.190 1.00 54.22 97 VAL A C 1
ATOM 806 O O . VAL A 1 97 ? -26.814 -10.204 16.314 1.00 54.22 97 VAL A O 1
ATOM 809 N N . ILE A 1 98 ? -24.980 -9.699 15.138 1.00 53.97 98 ILE A N 1
ATOM 810 C CA . ILE A 1 98 ? -25.713 -9.033 14.041 1.00 53.97 98 ILE A CA 1
ATOM 811 C C . ILE A 1 98 ? -26.677 -10.003 13.326 1.00 53.97 98 ILE A C 1
ATOM 813 O O . ILE A 1 98 ? -27.648 -9.560 12.712 1.00 53.97 98 ILE A O 1
ATOM 817 N N . THR A 1 99 ? -26.476 -11.317 13.458 1.00 56.03 99 THR A N 1
ATOM 818 C CA . THR A 1 99 ? -27.364 -12.342 12.896 1.00 56.03 99 THR A CA 1
ATOM 819 C C . THR A 1 99 ? -28.594 -12.637 13.766 1.00 56.03 99 THR A C 1
ATOM 821 O O . THR A 1 99 ? -29.576 -13.158 13.241 1.00 56.03 99 THR A O 1
ATOM 824 N N . ASP A 1 100 ? -28.601 -12.259 15.053 1.00 60.97 100 ASP A N 1
ATOM 825 C CA . ASP A 1 100 ? -29.710 -12.538 15.975 1.00 60.97 100 ASP A CA 1
ATOM 826 C C . ASP A 1 100 ? -30.131 -11.287 16.771 1.00 60.97 100 ASP A C 1
ATOM 828 O O . ASP A 1 100 ? -29.599 -10.947 17.834 1.00 60.97 100 ASP A O 1
ATOM 832 N N . LYS A 1 101 ? -31.158 -10.596 16.254 1.00 65.75 101 LYS A N 1
ATOM 833 C CA . LYS A 1 101 ? -31.794 -9.431 16.898 1.00 65.75 101 LYS A CA 1
ATOM 834 C C . LYS A 1 101 ? -32.230 -9.703 18.348 1.00 65.75 101 LYS A C 1
ATOM 836 O O . LYS A 1 101 ? -32.298 -8.755 19.135 1.00 65.75 101 LYS A O 1
ATOM 841 N N . GLY A 1 102 ? -32.517 -10.954 18.721 1.00 67.81 102 GLY A N 1
ATOM 842 C CA . GLY A 1 102 ? -32.917 -11.327 20.080 1.00 67.81 102 GLY A CA 1
ATOM 843 C C . GLY A 1 102 ? -31.775 -11.204 21.092 1.00 67.81 102 GLY A C 1
ATOM 844 O O . GLY A 1 102 ? -31.980 -10.720 22.210 1.00 67.81 102 GLY A O 1
ATOM 845 N N . LEU A 1 103 ? -30.549 -11.551 20.688 1.00 69.50 103 LEU A N 1
ATOM 846 C CA . LEU A 1 103 ? -29.365 -11.464 21.547 1.00 69.50 103 LEU A CA 1
ATOM 847 C C . LEU A 1 103 ? -28.977 -10.011 21.849 1.00 69.50 103 LEU A C 1
ATOM 849 O O . LEU A 1 103 ? -28.653 -9.698 22.995 1.00 69.50 103 LEU A O 1
ATOM 853 N N . ILE A 1 104 ? -29.103 -9.102 20.873 1.00 72.19 104 ILE A N 1
ATOM 854 C CA . ILE A 1 104 ? -28.852 -7.659 21.071 1.00 72.19 104 ILE A CA 1
ATOM 855 C C . ILE A 1 104 ? -29.784 -7.088 22.143 1.00 72.19 104 ILE A C 1
ATOM 857 O O . ILE A 1 104 ? -29.334 -6.402 23.063 1.00 72.19 104 ILE A O 1
ATOM 861 N N . SER A 1 105 ? -31.081 -7.396 22.050 1.00 74.38 105 SER A N 1
ATOM 862 C CA . SER A 1 105 ? -32.082 -6.908 23.004 1.00 74.38 105 SER A CA 1
ATOM 863 C C . SER A 1 105 ? -31.813 -7.423 24.423 1.00 74.38 105 SER A C 1
ATOM 865 O O . SER A 1 105 ? -31.866 -6.658 25.391 1.00 74.38 105 SER A O 1
ATOM 867 N N . ASN A 1 106 ? -31.424 -8.695 24.556 1.00 77.69 106 ASN A N 1
ATOM 868 C CA . ASN A 1 106 ? -31.079 -9.291 25.846 1.00 77.69 106 ASN A CA 1
ATOM 869 C C . ASN A 1 106 ? -29.807 -8.695 26.464 1.00 77.69 106 ASN A C 1
ATOM 871 O O . ASN A 1 106 ? -29.792 -8.430 27.668 1.00 77.69 106 ASN A O 1
ATOM 875 N N . ILE A 1 107 ? -28.759 -8.443 25.672 1.00 81.06 107 ILE A N 1
ATOM 876 C CA . ILE A 1 107 ? -27.533 -7.782 26.151 1.00 81.06 107 ILE A CA 1
ATOM 877 C C . ILE A 1 107 ? -27.850 -6.355 26.608 1.00 81.06 107 ILE A C 1
ATOM 879 O O . ILE A 1 107 ? -27.464 -5.958 27.707 1.00 81.06 107 ILE A O 1
ATOM 883 N N . TYR A 1 108 ? -28.613 -5.601 25.815 1.00 76.00 108 TYR A N 1
ATOM 884 C CA . TYR A 1 108 ? -29.009 -4.235 26.157 1.00 76.00 108 TYR A CA 1
ATOM 885 C C . TYR A 1 108 ? -29.816 -4.180 27.465 1.00 76.00 108 TYR A C 1
ATOM 887 O O . TYR A 1 108 ? -29.531 -3.376 28.355 1.00 76.00 108 TYR A O 1
ATOM 895 N N . ARG A 1 109 ? -30.770 -5.102 27.641 1.00 79.56 109 ARG A N 1
ATOM 896 C CA . ARG A 1 109 ? -31.576 -5.215 28.862 1.00 79.56 109 ARG A CA 1
ATOM 897 C C . ARG A 1 109 ? -30.732 -5.584 30.090 1.00 79.56 109 ARG A C 1
ATOM 899 O O . ARG A 1 109 ? -30.956 -5.022 31.163 1.00 79.56 109 ARG A O 1
ATOM 906 N N . GLN A 1 110 ? -29.742 -6.468 29.941 1.00 80.62 110 GLN A N 1
ATOM 907 C CA . GLN A 1 110 ? -28.804 -6.818 31.0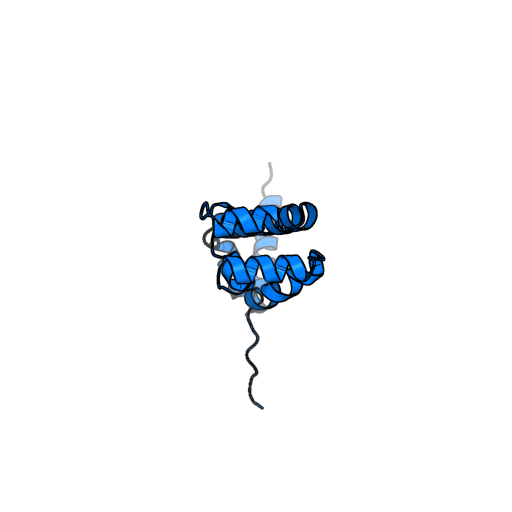17 1.00 80.62 110 GLN A CA 1
ATOM 908 C C . GLN A 1 110 ? -27.874 -5.655 31.389 1.00 80.62 110 GLN A C 1
ATOM 910 O O . GLN A 1 110 ? -27.668 -5.394 32.575 1.00 80.62 110 GLN A O 1
ATOM 915 N N . LEU A 1 111 ? -27.369 -4.899 30.410 1.00 80.69 111 LEU A N 1
ATOM 916 C CA . LEU A 1 111 ? -26.551 -3.706 30.657 1.00 80.69 111 LEU A CA 1
ATOM 917 C C . LEU A 1 111 ? -27.332 -2.630 31.422 1.00 80.69 111 LEU A C 1
ATOM 919 O O . LEU A 1 111 ? -26.817 -2.067 32.389 1.00 80.69 111 LEU A O 1
ATOM 923 N N . ILE A 1 112 ? -28.599 -2.399 31.062 1.00 78.88 112 ILE A N 1
ATOM 924 C CA . ILE A 1 112 ? -29.487 -1.492 31.805 1.00 78.88 112 ILE A CA 1
ATOM 925 C C . ILE A 1 112 ? -29.673 -1.964 33.252 1.00 78.88 112 ILE A C 1
ATOM 927 O O . ILE A 1 112 ? -29.624 -1.149 34.174 1.00 78.88 112 ILE A O 1
ATO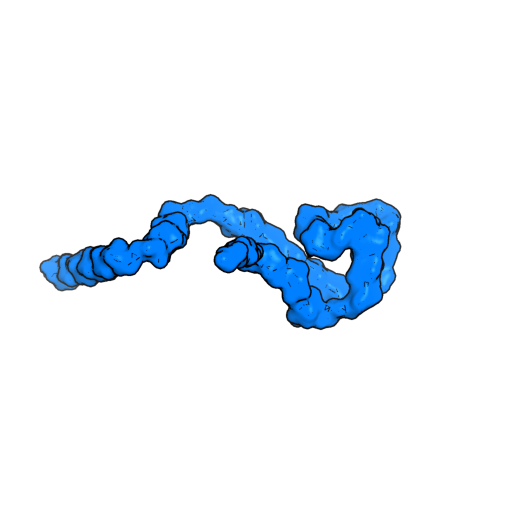M 931 N N . GLN A 1 113 ? -29.870 -3.266 33.481 1.00 77.50 113 GLN A N 1
ATOM 932 C CA . GLN A 1 113 ? -30.009 -3.813 34.835 1.00 77.50 113 GLN A CA 1
ATOM 933 C C . GLN A 1 113 ? -28.730 -3.655 35.668 1.00 77.50 113 GLN A C 1
ATOM 935 O O . GLN A 1 113 ? -28.809 -3.287 36.841 1.00 77.50 113 GLN A O 1
ATOM 940 N N . LEU A 1 114 ? -27.556 -3.888 35.080 1.00 78.12 114 LEU A N 1
ATOM 941 C CA . LEU A 1 114 ? -26.269 -3.700 35.753 1.00 78.12 114 LEU A CA 1
ATOM 942 C C . LEU A 1 114 ? -26.019 -2.233 36.115 1.00 78.12 114 LEU A C 1
ATOM 944 O O . LEU A 1 114 ? -25.547 -1.949 37.217 1.00 78.12 114 LEU A O 1
ATOM 948 N N . ASN A 1 115 ? -26.383 -1.302 35.232 1.00 70.31 115 ASN A N 1
ATOM 949 C CA . ASN A 1 115 ? -26.231 0.126 35.500 1.00 70.31 115 ASN A CA 1
ATOM 950 C C . ASN A 1 115 ? -27.166 0.583 36.634 1.00 70.31 115 ASN A C 1
ATOM 952 O O . ASN A 1 115 ? -26.739 1.273 37.553 1.00 70.31 115 ASN A O 1
ATOM 956 N N . LYS A 1 116 ? -28.409 0.081 36.664 1.00 68.12 116 LYS A N 1
ATOM 957 C CA . LYS A 1 116 ? -29.345 0.312 37.781 1.00 68.12 116 LYS A CA 1
ATOM 958 C C . LYS A 1 116 ? -28.832 -0.248 39.114 1.00 68.12 116 LYS A C 1
ATOM 960 O O . LYS A 1 116 ? -29.000 0.388 40.148 1.00 68.12 116 LYS A O 1
ATOM 965 N N . ARG A 1 117 ? -28.158 -1.405 39.110 1.00 61.41 117 ARG A N 1
ATOM 966 C CA . ARG A 1 117 ? -27.543 -1.982 40.323 1.00 61.41 117 ARG A CA 1
ATOM 967 C C . ARG A 1 117 ? -26.351 -1.175 40.844 1.00 61.41 117 ARG A C 1
ATOM 969 O O . ARG A 1 117 ? -26.134 -1.172 42.051 1.00 61.41 117 ARG A O 1
ATOM 976 N N . LYS A 1 118 ? -25.593 -0.497 39.973 1.00 57.47 118 LYS A N 1
ATOM 977 C CA . LYS A 1 118 ? -24.511 0.413 40.394 1.00 57.47 118 LYS A CA 1
ATOM 978 C C . LYS A 1 118 ? -25.035 1.676 41.083 1.00 57.47 118 LYS A C 1
ATOM 980 O O . LYS A 1 118 ? -24.367 2.164 41.981 1.00 57.47 118 LYS A O 1
ATOM 985 N N . ILE A 1 119 ? -26.214 2.164 40.694 1.00 54.25 119 ILE A N 1
ATOM 986 C CA . ILE A 1 119 ? -26.822 3.386 41.251 1.00 54.25 119 ILE A CA 1
ATOM 987 C C . ILE A 1 119 ? -27.468 3.127 42.628 1.00 54.25 119 ILE A C 1
ATOM 989 O O . ILE A 1 119 ? -27.539 4.028 43.453 1.00 54.25 119 ILE A O 1
ATOM 993 N N . ASN A 1 120 ? -27.877 1.886 42.915 1.00 55.41 120 ASN A N 1
ATOM 994 C CA . ASN A 1 120 ? -28.553 1.515 44.168 1.00 55.41 120 ASN A CA 1
ATOM 995 C C . ASN A 1 120 ? -27.611 1.038 45.290 1.00 55.41 120 ASN A C 1
ATOM 997 O O . ASN A 1 120 ? -28.089 0.532 46.305 1.00 55.41 120 ASN A O 1
ATOM 1001 N N . LYS A 1 121 ? -26.288 1.147 45.124 1.00 54.16 121 LYS A N 1
ATOM 1002 C CA . LYS A 1 121 ? -25.363 1.000 46.255 1.00 54.16 121 LYS A CA 1
ATOM 1003 C C . LYS A 1 121 ? -25.178 2.383 46.889 1.00 54.16 121 LYS A C 1
ATOM 1005 O O . LYS A 1 121 ? -24.647 3.252 46.199 1.00 54.16 121 LYS A O 1
ATOM 1010 N N . PRO A 1 122 ? -25.618 2.608 48.139 1.00 54.56 122 PRO A N 1
ATOM 1011 C CA . PRO A 1 122 ? -25.316 3.856 48.821 1.00 54.56 122 PRO A CA 1
ATOM 1012 C C . PRO A 1 122 ? -23.803 3.936 49.065 1.00 54.56 122 PRO A C 1
ATOM 1014 O O . PRO A 1 122 ? -23.154 2.902 49.252 1.00 54.56 122 PRO A O 1
ATOM 1017 N N . ILE A 1 123 ? -23.270 5.157 48.980 1.00 49.44 123 ILE A N 1
ATOM 1018 C CA . ILE A 1 123 ? -21.908 5.511 49.409 1.00 49.44 123 ILE A CA 1
ATOM 1019 C C . ILE A 1 123 ? -21.822 5.350 50.926 1.00 49.44 123 ILE A C 1
ATOM 1021 O O . ILE A 1 123 ? -22.797 5.761 51.596 1.00 49.44 123 ILE A O 1
#

Sequence (123 aa):
MKLDHQLTPYTKINSKWIQDLNIRWETIKILEASTGSKISDICQKNFFTDTTPRAMEAKEEINKWDYIKIKSFFTAKETINKTTRKSTVWENIFANVITDKGLISNIYRQLIQLNKRKINKPI